Protein AF-A0A6J3CC17-F1 (afdb_monomer_lite)

pLDDT: mean 77.18, std 21.34, range [36.38, 96.25]

Structure (mmCIF, N/CA/C/O backbone):
data_AF-A0A6J3CC17-F1
#
_entry.id   AF-A0A6J3CC17-F1
#
loop_
_atom_site.group_PDB
_atom_site.id
_atom_site.type_symbol
_atom_site.label_atom_id
_atom_site.label_alt_id
_atom_site.label_comp_id
_atom_site.label_asym_id
_atom_site.label_entity_id
_atom_site.label_seq_id
_atom_site.pdbx_PDB_ins_code
_atom_site.Cartn_x
_atom_site.Cartn_y
_atom_site.Cartn_z
_atom_site.occupancy
_atom_site.B_iso_or_equiv
_atom_site.auth_seq_id
_atom_site.auth_comp_id
_atom_site.auth_asym_id
_atom_site.auth_atom_id
_atom_site.pdbx_PDB_model_num
ATOM 1 N N . MET A 1 1 ? 23.750 -29.240 -44.607 1.00 43.41 1 MET A N 1
ATOM 2 C CA . MET A 1 1 ? 24.228 -28.731 -43.306 1.00 43.41 1 MET A CA 1
ATOM 3 C C . MET A 1 1 ? 23.560 -27.390 -43.056 1.00 43.41 1 MET A C 1
ATOM 5 O O . MET A 1 1 ? 24.021 -26.429 -43.638 1.00 43.41 1 MET A O 1
ATOM 9 N N . THR A 1 2 ? 22.485 -27.341 -42.269 1.00 41.62 2 THR A N 1
ATOM 10 C CA . THR A 1 2 ? 22.037 -26.154 -41.505 1.00 41.62 2 THR A CA 1
ATOM 11 C C . THR A 1 2 ? 20.933 -26.627 -40.562 1.00 41.62 2 THR A C 1
ATOM 13 O O . THR A 1 2 ? 19.752 -26.607 -40.900 1.00 41.62 2 THR A O 1
ATOM 16 N N . GLY A 1 3 ? 21.347 -27.168 -39.419 1.00 38.16 3 GLY A N 1
ATOM 17 C CA . GLY A 1 3 ? 20.463 -27.466 -38.301 1.00 38.16 3 GLY A CA 1
ATOM 18 C C . GLY A 1 3 ? 20.509 -26.329 -37.285 1.00 38.16 3 GLY A C 1
ATOM 19 O O . GLY A 1 3 ? 21.576 -25.771 -37.056 1.00 38.16 3 GLY A O 1
ATOM 20 N N . GLY A 1 4 ? 19.344 -26.050 -36.699 1.00 41.47 4 GLY A N 1
ATOM 21 C CA . GLY A 1 4 ? 19.156 -25.680 -35.297 1.00 41.47 4 GLY A CA 1
ATOM 22 C C . GLY A 1 4 ? 19.798 -24.390 -34.792 1.00 41.47 4 GLY A C 1
ATOM 23 O O . GLY A 1 4 ? 20.996 -24.332 -34.552 1.00 41.47 4 GLY A O 1
ATOM 24 N N . ALA A 1 5 ? 18.958 -23.413 -34.464 1.00 44.38 5 ALA A N 1
ATOM 25 C CA . ALA A 1 5 ? 18.661 -23.088 -33.067 1.00 44.38 5 ALA A CA 1
ATOM 26 C C . AL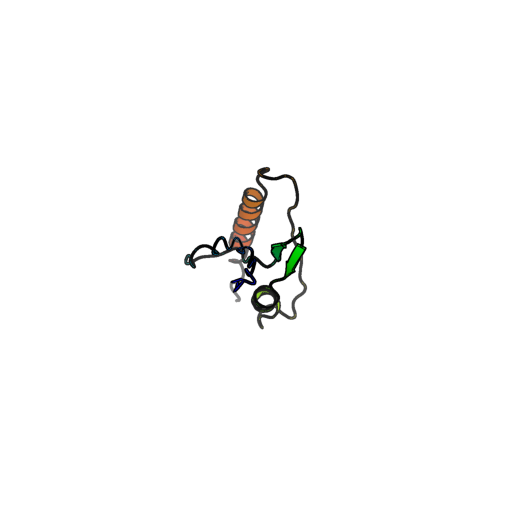A A 1 5 ? 17.772 -21.842 -33.047 1.00 44.38 5 ALA A C 1
ATOM 28 O O . ALA A 1 5 ? 18.254 -20.717 -33.169 1.00 44.38 5 ALA A O 1
ATOM 29 N N . ASP A 1 6 ? 16.472 -22.076 -32.889 1.00 44.25 6 ASP A N 1
ATOM 30 C CA . ASP A 1 6 ? 15.565 -21.108 -32.290 1.00 44.25 6 ASP A CA 1
ATOM 31 C C . ASP A 1 6 ? 16.097 -20.830 -30.877 1.00 44.25 6 ASP A C 1
ATOM 33 O O . ASP A 1 6 ? 16.060 -21.691 -29.993 1.00 44.25 6 ASP A O 1
ATOM 37 N N . ARG A 1 7 ? 16.789 -19.700 -30.722 1.00 43.81 7 ARG A N 1
ATOM 38 C CA . ARG A 1 7 ? 17.429 -19.311 -29.469 1.00 43.81 7 ARG A CA 1
ATOM 39 C C . ARG A 1 7 ? 16.457 -18.396 -28.748 1.00 43.81 7 ARG A C 1
ATOM 41 O O . ARG A 1 7 ? 16.479 -17.182 -28.937 1.00 43.81 7 ARG A O 1
ATOM 48 N N . SER A 1 8 ? 15.618 -19.026 -27.933 1.00 47.16 8 SER A N 1
ATOM 49 C CA . SER A 1 8 ? 14.839 -18.415 -26.867 1.00 47.16 8 SER A CA 1
ATOM 50 C C . SER A 1 8 ? 15.653 -17.320 -26.180 1.00 47.16 8 SER A C 1
ATOM 52 O O . SER A 1 8 ? 16.644 -17.589 -25.500 1.00 47.16 8 SER A O 1
ATOM 54 N N . LEU A 1 9 ? 15.237 -16.073 -26.373 1.00 45.31 9 LEU A N 1
ATOM 55 C CA . LEU A 1 9 ? 15.651 -14.955 -25.540 1.00 45.31 9 LEU A CA 1
ATOM 56 C C . LEU A 1 9 ? 14.614 -14.828 -24.422 1.00 45.31 9 LEU A C 1
ATOM 58 O O . LEU A 1 9 ? 13.788 -13.923 -24.421 1.00 45.31 9 LEU A O 1
ATOM 62 N N . GLU A 1 10 ? 14.652 -15.767 -23.475 1.00 43.22 10 GLU A N 1
ATOM 63 C CA . GLU A 1 10 ? 14.150 -15.512 -22.124 1.00 43.22 10 GLU A CA 1
ATOM 64 C C . GLU A 1 10 ? 15.090 -14.476 -21.503 1.00 43.22 10 GLU A C 1
ATOM 66 O O . GLU A 1 10 ? 16.177 -14.785 -21.009 1.00 43.22 10 GLU A O 1
ATOM 71 N N . SER A 1 11 ? 14.718 -13.202 -21.619 1.00 43.34 11 SER A N 1
ATOM 72 C CA . SER A 1 11 ? 15.407 -12.124 -20.931 1.00 43.34 11 SER A CA 1
ATOM 73 C C . SER A 1 11 ? 15.149 -12.280 -19.437 1.00 43.34 11 SER A C 1
ATOM 75 O O . SER A 1 11 ? 14.023 -12.198 -18.952 1.00 43.34 11 SER A O 1
ATOM 77 N N . ALA A 1 12 ? 16.232 -12.563 -18.718 1.00 42.66 12 ALA A N 1
ATOM 78 C CA . ALA A 1 12 ? 16.258 -12.744 -17.282 1.00 42.66 12 ALA A CA 1
ATOM 79 C C . ALA A 1 12 ? 15.512 -11.605 -16.575 1.00 42.66 12 ALA A C 1
ATOM 81 O O . ALA A 1 12 ? 15.972 -10.459 -16.530 1.00 42.66 12 ALA A O 1
ATOM 82 N N . VAL A 1 13 ? 14.365 -11.950 -15.988 1.00 46.03 13 VAL A N 1
ATOM 83 C CA . VAL A 1 13 ? 13.745 -11.176 -14.918 1.00 46.03 13 VAL A CA 1
ATOM 84 C C . VAL A 1 13 ? 14.859 -10.922 -13.909 1.00 46.03 13 VAL A C 1
ATOM 86 O O . VAL A 1 13 ? 15.439 -11.863 -13.368 1.00 46.03 13 VAL A O 1
ATOM 89 N N . THR A 1 14 ? 15.222 -9.655 -13.687 1.00 49.84 14 THR A N 1
ATOM 90 C CA . THR A 1 14 ? 16.065 -9.293 -12.542 1.00 49.84 14 THR A CA 1
ATOM 91 C C . THR A 1 14 ? 15.201 -9.458 -11.300 1.00 49.84 14 THR A C 1
ATOM 93 O O . THR A 1 14 ? 14.717 -8.500 -10.701 1.00 49.84 14 THR A O 1
ATOM 96 N N . GLU A 1 15 ? 14.964 -10.715 -10.948 1.00 50.41 15 GLU A N 1
ATOM 97 C CA . GLU A 1 15 ? 14.432 -11.141 -9.679 1.00 50.41 15 GLU A CA 1
ATOM 98 C C . GLU A 1 15 ? 15.553 -10.868 -8.685 1.00 50.41 15 GLU A C 1
ATOM 100 O O . GLU A 1 15 ? 16.392 -11.713 -8.389 1.00 50.41 15 GLU A O 1
ATOM 105 N N . LYS A 1 16 ? 15.642 -9.624 -8.204 1.00 45.41 16 LYS A N 1
ATOM 106 C CA . LYS A 1 16 ? 16.271 -9.422 -6.909 1.00 45.41 16 LYS A CA 1
ATOM 107 C C . LYS A 1 16 ? 15.327 -10.133 -5.942 1.00 45.41 16 LYS A C 1
ATOM 109 O O . LYS A 1 16 ? 14.236 -9.600 -5.723 1.00 45.41 16 LYS A O 1
ATOM 114 N N . PRO A 1 17 ? 15.697 -11.312 -5.409 1.00 46.72 17 PRO A N 1
ATOM 115 C CA . PRO A 1 17 ? 14.776 -12.063 -4.586 1.00 46.72 17 PRO A CA 1
ATOM 116 C C . PRO A 1 17 ? 14.422 -11.165 -3.412 1.00 46.72 17 PRO A C 1
ATOM 118 O O . PRO A 1 17 ? 15.300 -10.510 -2.825 1.00 46.72 17 PRO A O 1
ATOM 121 N N . ALA A 1 18 ? 13.126 -11.075 -3.112 1.00 56.16 18 ALA A N 1
ATOM 122 C CA . ALA A 1 18 ? 12.683 -10.407 -1.905 1.00 56.16 18 ALA A CA 1
ATOM 123 C C . ALA A 1 18 ? 13.525 -10.969 -0.743 1.00 56.16 18 ALA A C 1
ATOM 125 O O . ALA A 1 18 ? 13.694 -12.188 -0.651 1.00 56.16 18 ALA A O 1
ATOM 126 N N . PRO A 1 19 ? 14.136 -10.112 0.095 1.00 55.22 19 PRO A N 1
ATOM 127 C CA . PRO A 1 19 ? 15.018 -10.584 1.153 1.00 55.22 19 PRO A CA 1
ATOM 128 C C . PRO A 1 19 ? 14.286 -11.625 2.003 1.00 55.22 19 PRO A C 1
ATOM 130 O O . PRO A 1 19 ? 13.102 -11.442 2.299 1.00 55.22 19 PRO A O 1
ATOM 133 N N . ALA A 1 20 ? 15.003 -12.695 2.372 1.00 56.22 20 ALA A N 1
ATOM 134 C CA . ALA A 1 20 ? 14.492 -13.804 3.176 1.00 56.22 20 ALA A CA 1
ATOM 135 C C . ALA A 1 20 ? 13.621 -13.298 4.340 1.00 56.22 20 ALA A C 1
ATOM 137 O O . ALA A 1 20 ? 13.945 -12.247 4.911 1.00 56.22 20 ALA A O 1
ATOM 138 N N . PRO A 1 21 ? 12.536 -14.011 4.699 1.00 53.16 21 PRO A N 1
ATOM 139 C CA . PRO A 1 21 ? 11.594 -13.554 5.709 1.00 53.16 21 PRO A CA 1
ATOM 140 C C . PRO A 1 21 ? 12.329 -13.310 7.029 1.00 53.16 21 PRO A C 1
ATOM 142 O O . PRO A 1 21 ? 12.741 -14.229 7.730 1.00 53.16 21 PRO A O 1
ATOM 145 N N . ARG A 1 22 ? 12.531 -12.031 7.347 1.00 55.16 22 ARG A N 1
ATOM 146 C CA . ARG A 1 22 ? 13.025 -11.590 8.649 1.00 55.16 22 ARG A CA 1
ATOM 147 C C . ARG A 1 22 ? 11.823 -11.539 9.581 1.00 55.16 22 ARG A C 1
ATOM 149 O O . ARG A 1 22 ? 10.800 -10.965 9.216 1.00 55.16 22 ARG A O 1
ATOM 156 N N . ALA A 1 23 ? 11.942 -12.124 10.768 1.00 48.38 23 ALA A N 1
ATOM 157 C CA . ALA A 1 23 ? 10.912 -12.025 11.795 1.00 48.38 23 ALA A CA 1
ATOM 158 C C . ALA A 1 23 ? 10.721 -10.543 12.192 1.00 48.38 23 ALA A C 1
ATOM 160 O O . ALA A 1 23 ? 11.617 -9.944 12.784 1.00 48.38 23 ALA A O 1
ATOM 161 N N . GLY A 1 24 ? 9.593 -9.931 11.808 1.00 65.56 24 GLY A N 1
ATOM 162 C CA . GLY A 1 24 ? 9.257 -8.535 12.123 1.00 65.56 24 GLY A CA 1
ATOM 163 C C . GLY A 1 24 ? 8.266 -7.878 11.150 1.00 65.56 24 GLY A C 1
ATOM 164 O O . GLY A 1 24 ? 7.850 -8.476 10.159 1.00 65.56 24 GLY A O 1
ATOM 165 N N . HIS A 1 25 ? 7.891 -6.624 11.431 1.00 69.00 25 HIS A N 1
ATOM 166 C CA . HIS A 1 25 ? 7.055 -5.800 10.548 1.00 69.00 25 HIS A CA 1
ATOM 167 C C . HIS A 1 25 ? 7.810 -5.489 9.245 1.00 69.00 25 HIS A C 1
ATOM 169 O O . HIS A 1 25 ? 8.896 -4.907 9.272 1.00 69.00 25 HIS A O 1
ATOM 175 N N . ARG A 1 26 ? 7.242 -5.880 8.099 1.00 83.12 26 ARG A N 1
ATOM 176 C CA . ARG A 1 26 ? 7.872 -5.782 6.772 1.00 83.12 26 ARG A CA 1
ATOM 177 C C . ARG A 1 26 ? 6.979 -5.008 5.802 1.00 83.12 26 ARG A C 1
ATOM 179 O O . ARG A 1 26 ? 5.770 -5.212 5.776 1.00 83.12 26 ARG A O 1
ATOM 186 N N . GLY A 1 27 ? 7.600 -4.209 4.932 1.00 89.81 27 GLY A N 1
ATOM 187 C CA . GLY A 1 27 ? 6.944 -3.686 3.732 1.00 89.81 27 GLY A CA 1
ATOM 188 C C . GLY A 1 27 ? 6.733 -4.787 2.689 1.00 89.81 27 GLY A C 1
ATOM 189 O O . GLY A 1 27 ? 7.679 -5.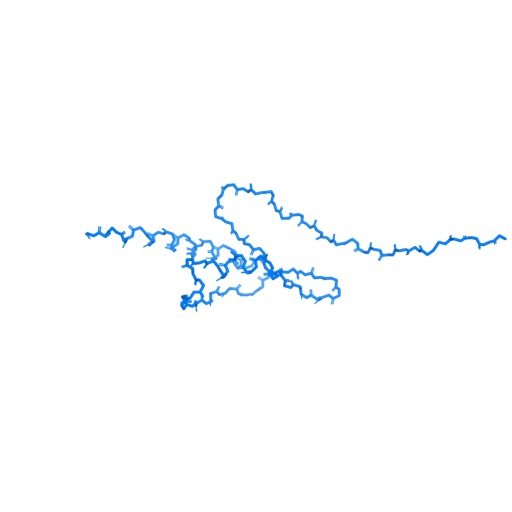490 2.328 1.00 89.81 27 GLY A O 1
ATOM 190 N N . VAL A 1 28 ? 5.500 -4.942 2.215 1.00 92.56 28 VAL A N 1
ATOM 191 C CA . VAL A 1 28 ? 5.152 -5.870 1.133 1.00 92.56 28 VAL A CA 1
ATOM 192 C C . VAL A 1 28 ? 5.229 -5.123 -0.193 1.00 92.56 28 VAL A C 1
ATOM 194 O O . VAL A 1 28 ? 4.637 -4.056 -0.338 1.00 92.56 28 VAL A O 1
ATOM 197 N N . GLN A 1 29 ? 5.983 -5.661 -1.148 1.00 93.75 29 GLN A N 1
ATOM 198 C CA . GLN A 1 29 ? 5.996 -5.134 -2.506 1.00 93.75 29 GLN A CA 1
ATOM 199 C C . GLN A 1 29 ? 4.732 -5.610 -3.220 1.00 93.75 29 GLN A C 1
ATOM 201 O O . GLN A 1 29 ? 4.508 -6.808 -3.306 1.00 93.75 29 GLN A O 1
ATOM 206 N N . VAL A 1 30 ? 3.916 -4.667 -3.684 1.00 95.12 30 VAL A N 1
ATOM 207 C CA . VAL A 1 30 ? 2.665 -4.950 -4.411 1.00 95.12 30 VAL A CA 1
ATOM 208 C C . VAL A 1 30 ? 2.736 -4.528 -5.878 1.00 95.12 30 VAL A C 1
ATOM 210 O O . VAL A 1 30 ? 1.889 -4.914 -6.667 1.00 95.12 30 VAL A O 1
ATOM 213 N N . VAL A 1 31 ? 3.752 -3.750 -6.263 1.00 94.50 31 VAL A N 1
ATOM 214 C CA . VAL A 1 31 ? 4.001 -3.353 -7.654 1.00 94.50 31 VAL A CA 1
ATOM 215 C C . VAL A 1 31 ? 5.424 -3.742 -8.033 1.00 94.50 31 VAL A C 1
ATOM 217 O O . VAL A 1 31 ? 6.388 -3.379 -7.350 1.00 94.50 31 VAL A O 1
ATOM 220 N N . ASN A 1 32 ? 5.546 -4.463 -9.139 1.00 92.62 32 ASN A N 1
ATOM 221 C CA . ASN A 1 32 ? 6.795 -4.904 -9.738 1.00 92.62 32 ASN A CA 1
ATOM 222 C C . ASN A 1 32 ? 7.049 -4.131 -11.035 1.00 92.62 32 ASN A C 1
ATOM 224 O O . ASN A 1 32 ? 6.120 -3.754 -11.746 1.00 92.62 32 ASN A O 1
ATOM 228 N N . THR A 1 33 ? 8.316 -3.883 -11.348 1.00 91.94 33 THR A N 1
ATOM 229 C CA . THR A 1 33 ? 8.718 -3.324 -12.644 1.00 91.94 33 THR A CA 1
ATOM 230 C C . THR A 1 33 ? 8.983 -4.470 -13.609 1.00 91.94 33 THR A C 1
ATOM 232 O O . THR A 1 33 ? 9.876 -5.280 -13.351 1.00 91.94 33 THR A O 1
ATOM 235 N N . GLY A 1 34 ? 8.200 -4.546 -14.681 1.00 87.31 34 GLY A N 1
ATOM 236 C CA . GLY A 1 34 ? 8.355 -5.534 -15.742 1.00 87.31 34 GLY A CA 1
ATOM 237 C C . GLY A 1 34 ? 9.319 -5.077 -16.846 1.00 87.31 34 GLY A C 1
ATOM 238 O O . GLY A 1 34 ? 9.880 -3.976 -16.773 1.00 87.31 34 GLY A O 1
ATOM 239 N N . PRO A 1 35 ? 9.516 -5.913 -17.883 1.00 88.12 35 PRO A N 1
ATOM 240 C CA . PRO A 1 35 ? 10.200 -5.497 -19.104 1.00 88.12 35 PRO A CA 1
ATOM 241 C C . PRO A 1 35 ? 9.458 -4.331 -19.778 1.00 88.12 35 PRO A C 1
ATOM 243 O O . PRO A 1 35 ? 8.289 -4.067 -19.493 1.00 88.12 35 PRO A O 1
ATOM 246 N N . ASP A 1 36 ? 10.157 -3.600 -20.645 1.00 87.94 36 ASP A N 1
ATOM 247 C CA . ASP A 1 36 ? 9.589 -2.518 -21.463 1.00 87.94 36 ASP A CA 1
ATOM 248 C C . ASP A 1 36 ? 8.893 -1.397 -20.672 1.00 87.94 36 ASP A C 1
ATOM 250 O O . ASP A 1 36 ? 7.876 -0.847 -21.090 1.00 87.94 36 ASP A O 1
ATOM 254 N N . HIS A 1 37 ? 9.451 -1.034 -19.511 1.00 86.94 37 HIS A N 1
ATOM 255 C CA . HIS A 1 37 ? 8.927 0.035 -18.646 1.00 86.94 37 HIS A CA 1
ATOM 256 C C . HIS A 1 37 ? 7.482 -0.194 -18.171 1.00 86.94 37 HIS A C 1
ATOM 258 O O . HIS A 1 37 ? 6.769 0.757 -17.844 1.00 86.94 37 HIS A O 1
ATOM 264 N N . THR A 1 38 ? 7.057 -1.456 -18.104 1.00 92.56 38 THR A N 1
ATOM 265 C CA . THR A 1 38 ? 5.739 -1.835 -17.595 1.00 92.56 38 THR A CA 1
ATOM 266 C C . THR A 1 38 ? 5.733 -1.952 -16.072 1.00 92.56 38 THR A C 1
ATOM 268 O O . THR A 1 38 ? 6.758 -2.187 -15.423 1.00 92.56 38 THR A O 1
ATOM 271 N N . PHE A 1 39 ? 4.549 -1.794 -15.485 1.00 93.75 39 PHE A N 1
ATOM 272 C CA . PHE A 1 39 ? 4.304 -2.041 -14.069 1.00 93.75 39 PHE A CA 1
ATOM 273 C C . PHE A 1 39 ? 3.322 -3.197 -13.943 1.00 93.75 39 PHE A C 1
ATOM 275 O O . PHE A 1 39 ? 2.253 -3.167 -14.548 1.00 93.75 39 PHE A O 1
ATOM 282 N N . LEU A 1 40 ? 3.693 -4.203 -13.160 1.00 94.88 40 LEU A N 1
ATOM 283 C CA . LEU A 1 40 ? 2.879 -5.381 -12.89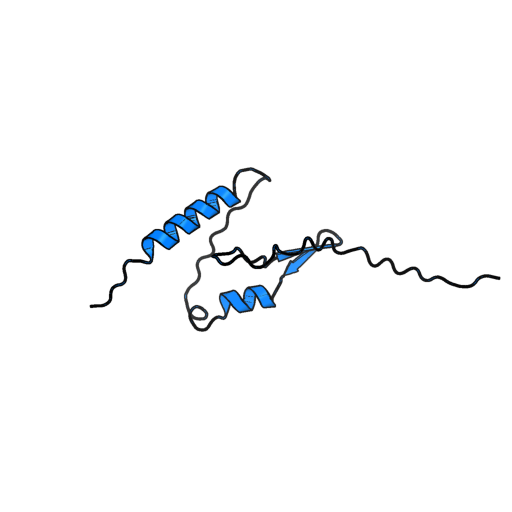3 1.00 94.88 40 LEU A CA 1
ATOM 284 C C . LEU A 1 40 ? 2.394 -5.328 -11.447 1.00 94.88 40 LEU A C 1
ATOM 286 O O . LEU A 1 40 ? 3.190 -5.096 -10.533 1.00 94.88 40 LEU A O 1
ATOM 290 N N . LEU A 1 41 ? 1.094 -5.521 -11.249 1.00 94.56 41 LEU A N 1
ATOM 291 C CA . LEU A 1 41 ? 0.490 -5.596 -9.925 1.00 94.56 41 LEU A CA 1
ATOM 292 C C . LEU A 1 41 ? 0.566 -7.036 -9.412 1.00 94.56 41 LEU A C 1
ATOM 294 O O . LEU A 1 41 ? 0.194 -7.969 -10.117 1.00 94.56 41 LEU A O 1
ATOM 298 N N . ASP A 1 42 ? 1.028 -7.200 -8.180 1.00 95.56 42 ASP A N 1
ATOM 299 C CA . ASP A 1 42 ? 0.926 -8.459 -7.447 1.00 95.56 42 ASP A CA 1
ATOM 300 C C . ASP A 1 42 ? -0.439 -8.498 -6.741 1.00 95.56 42 ASP A C 1
ATOM 302 O O . ASP A 1 42 ? -0.610 -7.999 -5.621 1.00 95.56 42 ASP A O 1
ATOM 306 N N . GLU A 1 43 ? -1.442 -9.005 -7.461 1.00 95.25 43 GLU A N 1
ATOM 307 C CA . GLU A 1 43 ? -2.824 -9.085 -6.978 1.00 95.25 43 GLU A CA 1
ATOM 308 C C . GLU A 1 43 ? -2.958 -10.008 -5.766 1.00 95.25 43 GLU A C 1
ATOM 310 O O . GLU A 1 43 ? -3.720 -9.695 -4.848 1.00 95.25 43 GLU A O 1
ATOM 315 N N . ASP A 1 44 ? -2.180 -11.090 -5.715 1.00 95.50 44 ASP A N 1
ATOM 316 C CA . ASP A 1 44 ? -2.198 -12.050 -4.613 1.00 95.50 44 ASP A CA 1
ATOM 317 C C . ASP A 1 44 ? -1.671 -11.406 -3.326 1.00 95.50 44 ASP A C 1
ATOM 319 O O . ASP A 1 44 ? -2.323 -11.461 -2.275 1.00 95.50 44 ASP A O 1
ATOM 323 N N . ALA A 1 45 ? -0.526 -10.717 -3.402 1.00 94.19 45 ALA A N 1
ATOM 324 C CA . ALA A 1 45 ? 0.048 -10.017 -2.258 1.00 94.19 45 ALA A CA 1
ATOM 325 C C . ALA A 1 45 ? -0.854 -8.878 -1.764 1.00 94.19 45 ALA A C 1
ATOM 327 O O . ALA A 1 45 ? -0.989 -8.677 -0.553 1.00 94.19 45 ALA A O 1
ATOM 328 N N . LEU A 1 46 ? -1.479 -8.128 -2.678 1.00 94.75 46 LEU A N 1
ATOM 329 C CA . LEU A 1 46 ? -2.384 -7.040 -2.311 1.00 94.75 46 LEU A CA 1
ATOM 330 C C . LEU A 1 46 ? -3.684 -7.569 -1.685 1.00 94.75 46 LEU A C 1
ATOM 332 O O . LEU A 1 46 ? -4.128 -7.047 -0.657 1.00 94.75 46 LEU A O 1
ATOM 336 N N . SER A 1 47 ? -4.258 -8.630 -2.255 1.00 95.06 47 SER A N 1
ATOM 337 C CA . SER A 1 47 ? -5.475 -9.278 -1.754 1.00 95.06 47 SER A CA 1
ATOM 338 C C . SER A 1 47 ? -5.266 -9.856 -0.357 1.00 95.06 47 SER A C 1
ATOM 340 O O . SER A 1 47 ? -6.084 -9.621 0.532 1.00 95.06 47 SER A O 1
ATOM 342 N N . ALA A 1 48 ? -4.126 -10.509 -0.110 1.00 93.38 48 ALA A N 1
ATOM 343 C CA . ALA A 1 48 ? -3.764 -11.034 1.207 1.00 93.38 48 ALA A CA 1
ATOM 344 C C . ALA A 1 48 ? -3.617 -9.946 2.292 1.00 93.38 48 ALA A C 1
ATOM 346 O O . ALA A 1 48 ? -3.677 -10.254 3.484 1.00 93.38 48 ALA A O 1
ATOM 347 N N . LEU A 1 49 ? -3.418 -8.679 1.910 1.00 92.12 49 LEU A N 1
ATOM 348 C CA . LEU A 1 49 ? -3.338 -7.548 2.837 1.00 92.12 49 LEU A CA 1
ATOM 349 C C . LEU A 1 49 ? -4.689 -6.864 3.055 1.00 92.12 49 LEU A C 1
ATOM 351 O O . LEU A 1 49 ? -5.042 -6.595 4.202 1.00 92.12 49 LEU A O 1
ATOM 355 N N . LEU A 1 50 ? -5.419 -6.559 1.978 1.00 94.00 50 LEU A N 1
ATOM 356 C CA . LEU A 1 50 ? -6.641 -5.748 2.039 1.00 94.00 50 LEU A CA 1
ATOM 357 C C . LEU A 1 50 ? -7.913 -6.562 2.301 1.00 94.00 50 LEU A C 1
ATOM 359 O O . LEU A 1 50 ? -8.857 -6.019 2.865 1.00 94.00 50 LEU A O 1
ATOM 363 N N . LEU A 1 51 ? -7.947 -7.849 1.938 1.00 95.44 51 LEU A N 1
ATOM 364 C CA . LEU A 1 51 ? -9.134 -8.706 2.089 1.00 95.44 51 LEU A CA 1
ATOM 365 C C . LEU A 1 51 ? -9.121 -9.561 3.359 1.00 95.44 51 LEU A C 1
ATOM 367 O O . LEU A 1 51 ? -9.940 -10.467 3.502 1.00 95.44 51 LEU A O 1
ATOM 371 N N . ARG A 1 52 ? -8.216 -9.290 4.304 1.00 94.12 52 ARG A N 1
ATOM 372 C CA . ARG A 1 52 ? -8.237 -9.976 5.600 1.00 94.12 52 ARG A CA 1
ATOM 373 C C . ARG A 1 52 ? -9.531 -9.655 6.342 1.00 94.12 52 ARG A C 1
ATOM 375 O O . ARG A 1 52 ? -9.942 -8.496 6.404 1.00 94.12 52 ARG A O 1
ATOM 382 N N . GLU A 1 53 ? -10.113 -10.671 6.969 1.00 94.88 53 GLU A N 1
ATOM 383 C CA . GLU A 1 53 ? -11.371 -10.577 7.726 1.00 94.88 53 GLU A CA 1
ATOM 384 C C . GLU A 1 53 ? -11.370 -9.453 8.769 1.00 94.88 53 GLU A C 1
ATOM 386 O O . GLU A 1 53 ? -12.391 -8.819 9.017 1.00 94.88 53 GLU A O 1
ATOM 391 N N . ASP A 1 54 ? -10.213 -9.140 9.357 1.00 93.19 54 ASP A N 1
ATOM 392 C CA . ASP A 1 54 ? -10.124 -8.077 10.342 1.00 93.19 54 ASP A CA 1
ATOM 393 C C . ASP A 1 54 ? -10.195 -6.671 9.741 1.00 93.19 54 ASP A C 1
ATOM 395 O O . ASP A 1 54 ? -10.499 -5.756 10.488 1.00 93.19 54 ASP A O 1
ATOM 399 N N . VAL A 1 55 ? -9.939 -6.445 8.450 1.00 93.50 55 VAL A N 1
ATOM 400 C CA . VAL A 1 55 ? -9.865 -5.085 7.869 1.00 93.50 55 VAL A CA 1
ATOM 401 C C . VAL A 1 55 ? -10.710 -4.865 6.614 1.00 93.50 55 VAL A C 1
ATOM 403 O O . VAL A 1 55 ? -10.944 -3.705 6.279 1.00 93.50 55 VAL A O 1
ATOM 406 N N . ARG A 1 56 ? -11.199 -5.923 5.956 1.00 95.50 56 ARG A N 1
ATOM 407 C CA . ARG A 1 56 ? -11.840 -5.858 4.628 1.00 95.50 56 ARG A CA 1
ATOM 408 C C . ARG A 1 56 ? -13.029 -4.896 4.518 1.00 95.50 56 ARG A C 1
ATOM 410 O O . ARG A 1 56 ? -13.188 -4.255 3.487 1.00 95.50 56 ARG A O 1
ATOM 417 N N . ASP A 1 57 ? -13.813 -4.753 5.586 1.00 96.25 57 ASP A N 1
ATOM 418 C CA . ASP A 1 57 ? -15.023 -3.915 5.607 1.00 96.25 57 ASP A CA 1
ATOM 419 C C . ASP A 1 57 ? -14.811 -2.568 6.323 1.00 96.25 57 ASP A C 1
ATOM 421 O O . ASP A 1 57 ? -15.765 -1.887 6.708 1.00 96.25 57 ASP A O 1
ATOM 425 N N . ARG A 1 58 ? -13.555 -2.170 6.561 1.00 94.88 58 ARG A N 1
ATOM 426 C CA . ARG A 1 58 ? -13.227 -0.895 7.214 1.00 94.88 58 ARG A CA 1
ATOM 427 C C . ARG A 1 58 ? -12.937 0.189 6.184 1.00 94.88 58 ARG A C 1
ATOM 429 O O . ARG A 1 58 ? -12.355 -0.067 5.136 1.00 94.88 58 ARG A O 1
ATOM 436 N N . ALA A 1 59 ? -13.279 1.432 6.521 1.00 94.69 59 ALA A N 1
ATOM 437 C CA . ALA A 1 59 ? -12.849 2.584 5.737 1.00 94.69 59 ALA A CA 1
ATOM 438 C C . ALA A 1 59 ? -11.312 2.659 5.697 1.00 94.69 59 ALA A C 1
ATOM 440 O O . ALA A 1 59 ? -10.648 2.539 6.730 1.00 94.69 59 ALA A O 1
ATOM 441 N N . VAL A 1 60 ? -10.756 2.874 4.504 1.00 92.94 60 VAL A N 1
ATOM 442 C CA . VAL A 1 60 ? -9.308 2.876 4.262 1.00 92.94 60 VAL A CA 1
ATOM 443 C C . VAL A 1 60 ? -8.816 4.294 3.991 1.00 92.94 60 VAL A C 1
ATOM 445 O O . VAL A 1 60 ? -9.443 5.057 3.259 1.00 92.94 60 VAL A O 1
ATOM 448 N N . VAL A 1 61 ? -7.654 4.631 4.551 1.00 94.25 61 VAL A N 1
ATOM 449 C CA . VAL A 1 61 ? -6.904 5.850 4.228 1.00 94.25 61 VAL A CA 1
ATOM 450 C C . VAL A 1 61 ? -5.591 5.446 3.570 1.00 94.25 61 VAL A C 1
ATOM 452 O O . VAL A 1 61 ? -4.818 4.678 4.141 1.00 94.25 61 VAL A O 1
ATOM 455 N N . VAL A 1 62 ? -5.322 5.981 2.379 1.00 93.19 62 VAL A N 1
ATOM 456 C CA . VAL A 1 62 ? -4.069 5.739 1.654 1.00 93.19 62 VAL A CA 1
ATOM 457 C C . VAL A 1 62 ? -3.096 6.881 1.935 1.00 93.19 62 VAL A C 1
ATOM 459 O O . VAL A 1 62 ? -3.321 8.015 1.520 1.00 93.19 62 VAL A O 1
ATOM 462 N N . LEU A 1 63 ? -1.995 6.574 2.621 1.00 92.81 63 LEU A N 1
ATOM 463 C CA . LEU A 1 63 ? -0.882 7.499 2.836 1.00 92.81 63 LEU A CA 1
ATOM 464 C C . LEU A 1 63 ? 0.284 7.109 1.923 1.00 92.81 63 LEU A C 1
ATOM 466 O O . LEU A 1 63 ? 0.802 5.999 2.020 1.00 92.81 63 LEU A O 1
ATOM 470 N N . SER A 1 64 ? 0.713 8.024 1.053 1.00 93.56 64 SER A N 1
ATOM 471 C CA . SER A 1 64 ? 1.800 7.783 0.098 1.00 93.56 64 SER A CA 1
ATOM 472 C C . SER A 1 64 ? 2.836 8.904 0.126 1.00 93.56 64 SER A C 1
ATOM 474 O O . SER A 1 64 ? 2.507 10.070 0.337 1.00 93.56 64 SER A O 1
ATOM 476 N N . VAL A 1 65 ? 4.101 8.543 -0.097 1.00 94.44 65 VAL A N 1
ATOM 477 C CA . VAL A 1 65 ? 5.233 9.472 -0.202 1.00 94.44 65 VAL A CA 1
ATOM 478 C C . VAL A 1 65 ? 5.944 9.216 -1.529 1.00 94.44 65 VAL A C 1
ATOM 480 O O . VAL A 1 65 ? 6.588 8.181 -1.711 1.00 94.44 65 VAL A O 1
ATOM 483 N N . ALA A 1 66 ? 5.871 10.179 -2.447 1.00 93.00 66 ALA A N 1
ATOM 484 C CA . ALA A 1 66 ? 6.511 10.129 -3.763 1.00 93.00 66 ALA A CA 1
ATOM 485 C C . ALA A 1 66 ? 7.576 11.231 -3.913 1.00 93.00 66 ALA A C 1
ATOM 487 O O . ALA A 1 66 ? 7.589 12.208 -3.168 1.00 93.00 66 ALA A O 1
ATOM 488 N N . GLY A 1 67 ? 8.510 11.064 -4.856 1.00 92.25 67 GLY A N 1
ATOM 489 C CA . GLY A 1 67 ? 9.549 12.061 -5.143 1.00 92.25 67 GLY A CA 1
ATOM 490 C C . GLY A 1 67 ? 10.883 11.463 -5.591 1.00 92.25 67 GLY A C 1
ATOM 491 O O . GLY A 1 67 ? 11.018 10.248 -5.758 1.00 92.25 67 GLY A O 1
ATOM 492 N N . ALA A 1 68 ? 11.901 12.313 -5.743 1.00 93.12 68 ALA A N 1
ATOM 493 C CA . ALA A 1 68 ? 13.202 11.938 -6.303 1.00 93.12 68 ALA A CA 1
ATOM 494 C C . ALA A 1 68 ? 13.934 10.824 -5.522 1.00 93.12 68 ALA A C 1
ATOM 496 O O . ALA A 1 68 ? 13.774 10.643 -4.305 1.00 93.12 68 ALA A O 1
ATOM 497 N N . PHE A 1 69 ? 14.744 10.039 -6.238 1.00 90.12 69 PHE A N 1
ATOM 498 C CA . PHE A 1 69 ? 15.524 8.940 -5.666 1.00 90.12 69 PHE A CA 1
ATOM 499 C C . PHE A 1 69 ? 16.521 9.458 -4.612 1.00 90.12 69 PHE A C 1
ATOM 501 O O . PHE A 1 69 ? 17.107 10.526 -4.765 1.00 90.12 69 PHE A O 1
ATOM 508 N N . ARG A 1 70 ? 16.676 8.712 -3.508 1.00 90.31 70 ARG A N 1
ATOM 509 C CA . ARG A 1 70 ? 17.561 9.038 -2.365 1.00 90.31 70 ARG A CA 1
ATOM 510 C C . ARG A 1 70 ? 17.258 10.338 -1.596 1.00 90.31 70 ARG A C 1
ATOM 512 O O . ARG A 1 70 ? 18.109 10.812 -0.855 1.00 90.31 70 ARG A O 1
ATOM 519 N N . LYS A 1 71 ? 16.032 10.869 -1.663 1.00 93.81 71 LYS A N 1
ATOM 520 C CA . LYS A 1 71 ? 15.574 11.993 -0.812 1.00 93.81 71 LYS A CA 1
ATOM 521 C C . LYS A 1 71 ? 14.944 11.571 0.527 1.00 93.81 71 LYS A C 1
ATOM 523 O O . LYS A 1 71 ? 14.093 12.268 1.054 1.00 93.81 71 LYS A O 1
ATOM 528 N N . GLY A 1 72 ? 15.319 10.408 1.066 1.00 92.75 72 GLY A N 1
ATOM 529 C CA . GLY A 1 72 ? 14.863 9.985 2.399 1.00 92.75 72 GLY A CA 1
ATOM 530 C C . GLY A 1 72 ? 13.395 9.541 2.503 1.00 92.75 72 GLY A C 1
ATOM 531 O O . GLY A 1 72 ? 12.852 9.514 3.599 1.00 92.75 72 GLY A O 1
ATOM 532 N N . LYS A 1 73 ? 12.742 9.146 1.401 1.00 95.94 73 LYS A N 1
ATOM 533 C CA . LYS A 1 73 ? 11.329 8.704 1.423 1.00 95.94 73 LYS A CA 1
ATOM 534 C C . LYS A 1 73 ? 11.073 7.540 2.393 1.00 95.94 73 LYS A C 1
ATOM 536 O O . LYS A 1 73 ? 10.189 7.625 3.236 1.00 95.94 73 LYS A O 1
ATOM 541 N N . SER A 1 74 ? 11.883 6.481 2.319 1.00 92.00 74 SER A N 1
ATOM 542 C CA . SER A 1 74 ? 11.781 5.334 3.236 1.00 92.00 74 SER A CA 1
ATOM 543 C C . SER A 1 74 ? 12.086 5.716 4.686 1.00 92.00 74 SER A C 1
ATOM 545 O O . SER A 1 74 ? 11.493 5.156 5.597 1.00 92.00 74 SER A O 1
ATOM 547 N N . PHE A 1 75 ? 12.973 6.694 4.898 1.00 93.81 75 PHE A N 1
ATOM 548 C CA . PHE A 1 75 ? 13.291 7.211 6.229 1.00 93.81 75 PHE A CA 1
ATOM 549 C C . PHE A 1 75 ? 12.085 7.923 6.852 1.00 93.81 75 PHE A C 1
ATOM 551 O O . PHE A 1 75 ? 11.769 7.673 8.008 1.00 93.81 75 PHE A O 1
ATOM 558 N N . LEU A 1 76 ? 11.356 8.738 6.082 1.00 93.69 76 LEU A N 1
ATOM 559 C CA . LEU A 1 76 ? 1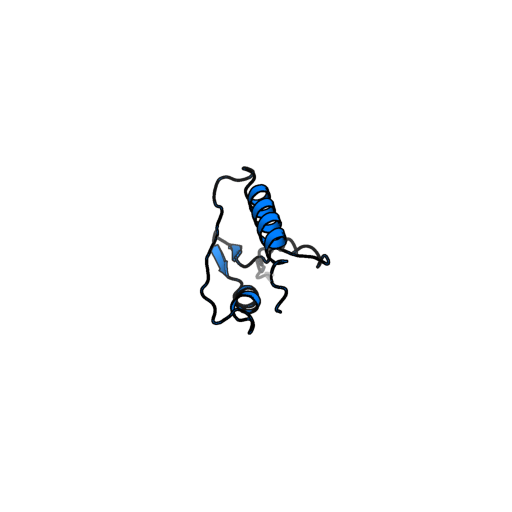0.119 9.368 6.557 1.00 93.69 76 LEU A CA 1
ATOM 560 C C . LEU A 1 76 ? 9.021 8.337 6.877 1.00 93.69 76 LEU A C 1
ATOM 562 O O . LEU A 1 76 ? 8.380 8.431 7.921 1.00 93.69 76 LEU A O 1
ATOM 566 N N . LEU A 1 77 ? 8.826 7.335 6.010 1.00 93.56 77 LEU A N 1
ATOM 567 C CA . LEU A 1 77 ? 7.843 6.269 6.248 1.00 93.56 77 LEU A CA 1
ATOM 568 C C . LEU A 1 77 ? 8.147 5.478 7.531 1.00 93.56 77 LEU A C 1
ATOM 570 O O . LEU A 1 77 ? 7.220 5.125 8.256 1.00 93.56 77 LEU A O 1
ATOM 574 N N . ASP A 1 78 ? 9.425 5.264 7.858 1.00 91.44 78 ASP A N 1
ATOM 575 C CA . ASP A 1 78 ? 9.827 4.627 9.118 1.00 91.44 78 ASP A CA 1
ATOM 576 C C . ASP A 1 78 ? 9.356 5.424 10.350 1.00 91.44 78 ASP A C 1
ATOM 578 O O . ASP A 1 78 ? 8.863 4.840 11.315 1.00 91.44 78 ASP A O 1
ATOM 582 N N . PHE A 1 79 ? 9.395 6.762 10.312 1.00 91.75 79 PHE A N 1
ATOM 583 C CA . PHE A 1 79 ? 8.830 7.586 11.391 1.00 91.75 79 PHE A CA 1
ATOM 584 C C . PHE A 1 79 ? 7.314 7.438 11.526 1.00 91.75 79 PHE A C 1
ATOM 586 O O . PHE A 1 79 ? 6.812 7.380 12.650 1.00 91.75 79 PHE A O 1
ATOM 593 N N . PHE A 1 80 ? 6.579 7.353 10.413 1.00 92.00 80 PHE A N 1
ATOM 594 C CA . PHE A 1 80 ? 5.132 7.123 10.462 1.00 92.00 80 PHE A CA 1
ATOM 5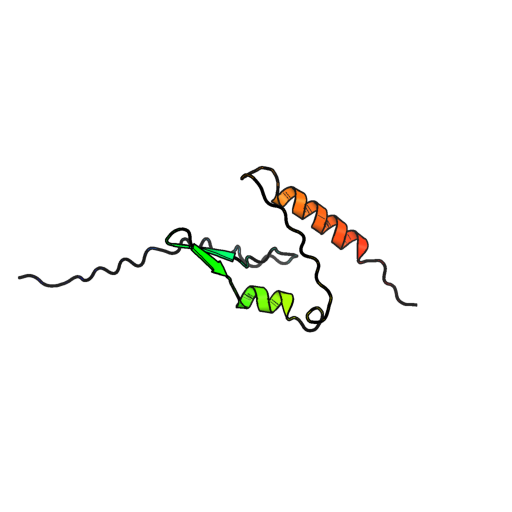95 C C . PHE A 1 80 ? 4.799 5.764 11.076 1.00 92.00 80 PHE A C 1
ATOM 597 O O . PHE A 1 80 ? 3.905 5.687 11.918 1.00 92.00 80 PHE A O 1
ATOM 604 N N . LEU A 1 81 ? 5.554 4.716 10.728 1.00 89.56 81 LEU A N 1
ATOM 605 C CA . LEU A 1 81 ? 5.415 3.402 11.355 1.00 89.56 81 LEU A CA 1
ATOM 606 C C . LEU A 1 81 ? 5.656 3.488 12.868 1.00 89.56 81 LEU A C 1
ATOM 608 O O . LEU A 1 81 ? 4.803 3.058 13.644 1.00 89.56 81 LEU A O 1
ATOM 612 N N . ARG A 1 82 ? 6.757 4.116 13.306 1.00 89.44 82 ARG A N 1
ATOM 613 C CA . ARG A 1 82 ? 7.047 4.314 14.741 1.00 89.44 82 ARG A CA 1
ATOM 614 C C . ARG A 1 82 ? 5.913 5.039 15.466 1.00 89.44 82 ARG A C 1
ATOM 616 O O . ARG A 1 82 ? 5.530 4.615 16.552 1.00 89.44 82 ARG A O 1
ATOM 623 N N . TYR A 1 83 ? 5.357 6.094 14.868 1.00 90.88 83 TYR A N 1
ATOM 624 C CA . TYR A 1 83 ? 4.241 6.846 15.445 1.00 90.88 83 TYR A CA 1
ATOM 625 C C . TYR A 1 83 ? 2.963 6.002 15.564 1.00 90.88 83 TYR A C 1
ATOM 627 O O . TYR A 1 83 ? 2.336 5.996 16.624 1.00 90.88 83 TYR A O 1
ATOM 635 N N . MET A 1 84 ? 2.595 5.263 14.510 1.00 88.50 84 MET A N 1
ATOM 636 C CA . MET A 1 84 ? 1.405 4.406 14.521 1.00 88.50 84 MET A CA 1
ATOM 637 C C . MET A 1 84 ? 1.518 3.314 15.588 1.00 88.50 84 MET A C 1
ATOM 639 O O . MET A 1 84 ? 0.594 3.144 16.377 1.00 88.50 84 MET A O 1
ATOM 643 N N . HIS A 1 85 ? 2.669 2.645 15.695 1.00 84.69 85 HIS A N 1
ATOM 644 C CA . HIS A 1 85 ? 2.887 1.607 16.707 1.00 84.69 85 HIS A CA 1
ATOM 645 C C . HIS A 1 85 ? 2.905 2.146 18.145 1.00 84.69 85 HIS A C 1
ATOM 647 O O . HIS A 1 85 ? 2.532 1.421 19.065 1.00 84.69 85 HIS A O 1
ATOM 653 N N . HIS A 1 86 ? 3.281 3.410 18.357 1.00 82.81 86 HIS A N 1
ATOM 654 C CA . HIS A 1 86 ? 3.284 4.013 19.692 1.00 82.81 86 HIS A CA 1
ATOM 655 C C . HIS A 1 86 ? 1.876 4.314 20.231 1.00 82.81 86 HIS A C 1
ATOM 657 O O . HIS A 1 86 ? 1.691 4.373 21.443 1.00 82.81 86 HIS A O 1
ATOM 663 N N . LYS A 1 87 ? 0.883 4.520 19.352 1.00 61.16 87 LYS A N 1
ATOM 664 C CA . LYS A 1 87 ? -0.482 4.924 19.738 1.00 61.16 87 LYS A CA 1
ATOM 665 C C . LYS A 1 87 ? -1.494 3.780 19.843 1.00 61.16 87 LYS A C 1
ATOM 667 O O . LYS A 1 87 ? -2.565 3.989 20.400 1.00 61.16 87 LYS A O 1
ATOM 672 N N . VAL A 1 88 ? -1.181 2.573 19.365 1.00 55.94 88 VAL A N 1
ATOM 673 C CA . VAL A 1 88 ? -2.134 1.438 19.382 1.00 55.94 88 VAL A CA 1
ATOM 674 C C . VAL A 1 88 ? -2.237 0.768 20.771 1.00 55.94 88 VAL A C 1
ATOM 676 O O . VAL A 1 88 ? -3.105 -0.064 21.003 1.00 55.94 88 VAL A O 1
ATOM 679 N N . SER A 1 89 ? -1.418 1.166 21.750 1.00 53.22 89 SER A N 1
ATOM 680 C CA . SER A 1 89 ? -1.429 0.629 23.122 1.00 53.22 89 SER A CA 1
ATOM 681 C C . SER A 1 89 ? -2.533 1.187 24.041 1.00 53.22 89 SER A C 1
ATOM 683 O O . SER A 1 89 ? -2.590 0.816 25.211 1.00 53.22 89 SER A O 1
ATOM 685 N N . THR A 1 90 ? -3.444 2.038 23.551 1.00 51.34 90 THR A N 1
ATOM 686 C CA . THR A 1 90 ? -4.512 2.663 24.366 1.00 51.34 90 THR A CA 1
ATOM 687 C C . THR A 1 90 ? -5.921 2.157 24.043 1.00 51.34 90 THR A C 1
ATOM 689 O O . THR A 1 90 ? -6.849 2.934 23.850 1.00 51.34 90 THR A O 1
ATOM 692 N N . VAL A 1 91 ? -6.117 0.835 24.047 1.00 55.25 91 VAL A N 1
ATOM 693 C CA . VAL A 1 91 ? -7.448 0.236 24.266 1.00 55.25 91 VAL A CA 1
ATOM 694 C C . VAL A 1 91 ? -7.320 -0.906 25.275 1.00 55.25 91 VAL A C 1
ATOM 696 O O . VAL A 1 91 ? -7.299 -2.081 24.926 1.00 55.25 91 VAL A O 1
ATOM 699 N N . GLN A 1 92 ? -7.219 -0.555 26.556 1.00 42.47 92 GLN A N 1
ATOM 700 C CA . GLN A 1 92 ? -7.631 -1.449 27.638 1.00 42.47 92 GLN A CA 1
ATOM 701 C C . GLN A 1 92 ? -9.136 -1.230 27.820 1.00 42.47 92 GLN A C 1
ATOM 703 O O 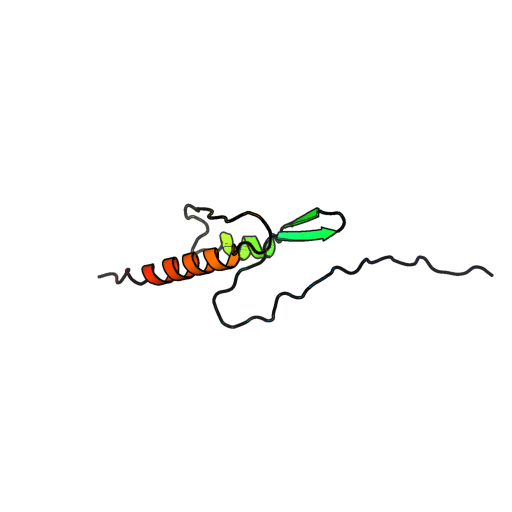. GLN A 1 92 ? -9.562 -0.187 28.317 1.00 42.47 92 GLN A O 1
ATOM 708 N N . LYS A 1 93 ? -9.945 -2.172 27.321 1.00 44.53 93 LYS A N 1
ATOM 709 C CA . LYS A 1 93 ? -11.383 -2.223 27.608 1.00 44.53 93 LYS A CA 1
ATOM 710 C C . LYS A 1 93 ? -11.566 -2.476 29.108 1.00 44.53 93 LYS A C 1
ATOM 712 O O . LYS A 1 93 ? -10.979 -3.414 29.639 1.00 44.53 93 LYS A O 1
ATOM 717 N N . LYS A 1 94 ? -12.360 -1.615 29.745 1.00 36.38 94 LYS A N 1
ATOM 718 C CA . LYS A 1 94 ? -12.949 -1.823 31.070 1.00 36.38 94 LYS A CA 1
ATOM 719 C C . LYS A 1 94 ? -14.059 -2.868 30.993 1.00 36.38 94 LYS A C 1
ATOM 721 O O . LYS A 1 94 ? -14.721 -2.914 29.930 1.00 36.38 94 LYS A O 1
#

Secondary structure (DSSP, 8-state):
----------------PPP---SS--PPP-EEE-GGG-EEE-HHHHHHHHS-TTTTTS---------STTSSHHHHHHHHHHHHHHHTT-----

Foldseek 3Di:
DDDDDPDDPPPDDPCPDDPDDDPDDDDDDQWDQDPPRDIDGPPVSVCVPQVPPVHVPPDDDDDDDDDDPPPCRVVVVVVVVVVVVVPPPPDPDD

Sequence (94 aa):
MTGGADRSLESAVTEKPAPAPRAGHRGVQVVNTGPDHTFLLDEDALSALLLREDVRDRAVVVLSVAGAFRKGKSFLLDFFLRYMHHKVSTVQKK

Radius of gyration: 20.65 Å; chains: 1; bounding box: 39×41×74 Å